Protein AF-A0A559ID67-F1 (afdb_monomer_lite)

Radius of gyration: 15.22 Å; chains: 1; bounding box: 51×30×38 Å

Organism: NCBI:txid3020863

Sequence (132 aa):
MNIFKRKVKMQSRKDILQQLVAADKHGNSISEREINDLLMYLLEALKIKVVENVELPSRSNFDAITQSQLHHALTCISYTRQNRVFQAFHELYDFIQDNQIRNDTPFSREEITIVEYLSYLILKNTRALSDC

Foldseek 3Di:
DDPPPPPVPQQFLLRLLVVLVVLPPDVPDDDLVSLLVNLVSSCVSNVHDDDLDQDDQDPVLLVPADPQLNVLLVVLVVCLVVLNLVSSSVSLNCSSPPPVDDRRDGDDPSSSSSSSVSSSSSNVSSVVVVVD

pLDDT: mean 80.88, std 17.07, range [30.06, 98.0]

Secondary structure (DSSP, 8-state):
--------PPPPHHHHHHHHHHH---TT---HHHHHHHHHHHHHHTT----S-PPPPPHHHHHTS-HHHHHHHHHHHHHHHTT-HHHHHHHHHHHHH-TTS-TTPPPPHHHHHHHHHHHHHHHHHHHHHHT-

Structure (mmCIF, N/CA/C/O backbone):
data_AF-A0A559ID67-F1
#
_entry.id   AF-A0A559ID67-F1
#
loop_
_atom_site.group_PDB
_atom_site.id
_atom_site.type_symbol
_atom_site.label_atom_id
_atom_site.label_alt_id
_atom_site.label_comp_id
_atom_site.label_asym_id
_atom_site.label_entity_id
_atom_site.label_seq_id
_atom_site.pdbx_PDB_ins_code
_atom_site.Cartn_x
_atom_site.Cartn_y
_atom_site.Cartn_z
_atom_site.occupancy
_atom_site.B_iso_or_equiv
_atom_site.auth_seq_id
_atom_site.auth_comp_id
_atom_site.auth_asym_id
_atom_site.auth_atom_id
_atom_site.pdbx_PDB_model_num
ATOM 1 N N . MET A 1 1 ? -39.361 -12.667 1.578 1.00 31.95 1 MET A N 1
ATOM 2 C CA . MET A 1 1 ? -37.996 -13.164 1.289 1.00 31.95 1 MET A CA 1
ATOM 3 C C . MET A 1 1 ? -37.006 -12.265 2.003 1.00 31.95 1 MET A C 1
ATOM 5 O O . MET A 1 1 ? -37.021 -11.065 1.769 1.00 31.95 1 MET A O 1
ATOM 9 N N . ASN A 1 2 ? -36.217 -12.823 2.923 1.00 30.06 2 ASN A N 1
A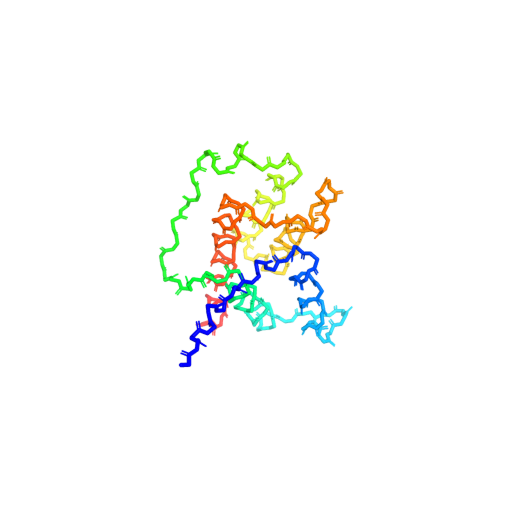TOM 10 C CA . ASN A 1 2 ? -35.181 -12.079 3.635 1.00 30.06 2 ASN A CA 1
ATOM 11 C C . ASN A 1 2 ? -34.066 -11.709 2.655 1.00 30.06 2 ASN A C 1
ATOM 13 O O . ASN A 1 2 ? -33.380 -12.579 2.122 1.00 30.06 2 ASN A O 1
ATOM 17 N N . ILE A 1 3 ? -33.904 -10.409 2.424 1.00 39.88 3 ILE A N 1
ATOM 18 C CA . ILE A 1 3 ? -32.765 -9.840 1.714 1.00 39.88 3 ILE A CA 1
ATOM 19 C C . ILE A 1 3 ? -31.567 -10.063 2.633 1.00 39.88 3 ILE A C 1
ATOM 21 O O . ILE A 1 3 ? -31.418 -9.390 3.656 1.00 39.88 3 ILE A O 1
ATOM 25 N N . PHE A 1 4 ? -30.751 -11.067 2.317 1.00 42.53 4 PHE A N 1
ATOM 26 C CA . PHE A 1 4 ? -29.483 -11.288 2.992 1.00 42.53 4 PHE A CA 1
ATOM 27 C C . PHE A 1 4 ? -28.661 -10.005 2.874 1.00 42.53 4 PHE A C 1
ATOM 29 O O . PHE A 1 4 ? -28.100 -9.699 1.822 1.00 42.53 4 PHE A O 1
ATOM 36 N N . LYS A 1 5 ? -28.578 -9.252 3.976 1.00 36.25 5 LYS A N 1
ATOM 37 C CA . LYS A 1 5 ? -27.490 -8.310 4.217 1.00 36.25 5 LYS A CA 1
ATOM 38 C C . LYS A 1 5 ? -26.207 -9.111 4.006 1.00 36.25 5 LYS A C 1
ATOM 40 O O . LYS A 1 5 ? -25.843 -9.905 4.873 1.00 36.25 5 LYS A O 1
ATOM 45 N N . ARG A 1 6 ? -25.551 -8.962 2.848 1.00 35.34 6 ARG A N 1
ATOM 46 C CA . ARG A 1 6 ? -24.179 -9.442 2.656 1.00 35.34 6 ARG A CA 1
ATOM 47 C C . ARG A 1 6 ? -23.360 -8.767 3.752 1.00 35.34 6 ARG A C 1
ATOM 49 O O . ARG A 1 6 ? -23.016 -7.595 3.637 1.00 35.34 6 ARG A O 1
ATOM 56 N N . LYS A 1 7 ? -23.097 -9.484 4.849 1.00 37.25 7 LYS A N 1
ATOM 57 C CA . LYS A 1 7 ? -22.026 -9.135 5.778 1.00 37.25 7 LYS A CA 1
ATOM 58 C C . LYS A 1 7 ? -20.763 -9.264 4.952 1.00 37.25 7 LYS A C 1
ATOM 60 O O . LYS A 1 7 ? -20.261 -10.368 4.766 1.00 37.25 7 LYS A O 1
ATOM 65 N N . VAL A 1 8 ? -20.313 -8.163 4.363 1.00 46.41 8 VAL A N 1
ATOM 66 C CA . VAL A 1 8 ? -19.041 -8.160 3.663 1.00 46.41 8 VAL A CA 1
ATOM 67 C C . VAL A 1 8 ? -17.983 -8.294 4.747 1.00 46.41 8 VAL A C 1
ATOM 69 O O . VAL A 1 8 ? -17.640 -7.307 5.393 1.00 46.41 8 VAL A O 1
ATOM 72 N N . LYS A 1 9 ? -17.562 -9.535 5.016 1.00 50.31 9 LYS A N 1
ATOM 73 C CA . LYS A 1 9 ? -16.496 -9.844 5.967 1.00 50.31 9 LYS A CA 1
ATOM 74 C C . LYS A 1 9 ? -15.299 -8.988 5.553 1.00 50.31 9 LYS A C 1
ATOM 76 O O . LYS A 1 9 ? -14.892 -9.054 4.395 1.00 50.31 9 LYS A O 1
ATOM 81 N N . MET A 1 10 ? -14.831 -8.103 6.435 1.00 57.19 10 MET A N 1
ATOM 82 C CA . MET A 1 10 ? -13.582 -7.386 6.177 1.00 57.19 10 MET A CA 1
ATOM 83 C C . MET A 1 10 ? -12.505 -8.458 6.025 1.00 57.19 10 MET A C 1
ATOM 85 O O . MET A 1 10 ? -12.398 -9.330 6.889 1.00 57.19 10 MET A O 1
ATOM 89 N N . GLN A 1 11 ? -11.821 -8.466 4.882 1.00 65.88 11 GLN A N 1
ATOM 90 C CA . GLN A 1 11 ? -10.757 -9.429 4.629 1.00 65.88 11 GLN A CA 1
ATOM 91 C C . GLN A 1 11 ? -9.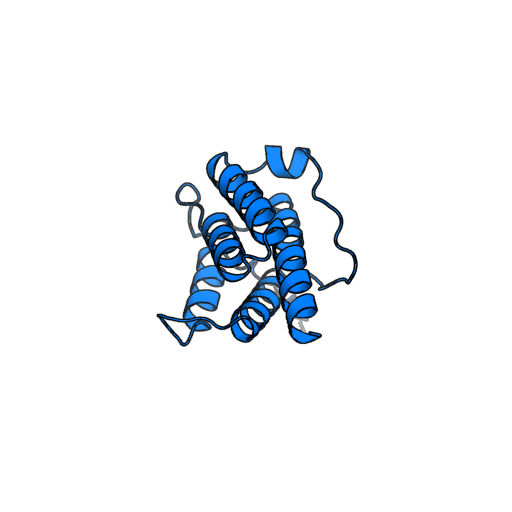633 -9.172 5.636 1.00 65.88 11 GLN A C 1
ATOM 93 O O . GLN A 1 11 ? -9.300 -8.019 5.922 1.00 65.88 11 GLN A O 1
ATOM 98 N N . SER A 1 12 ? -9.113 -10.242 6.235 1.00 78.50 12 SER A N 1
ATOM 99 C CA . SER A 1 12 ? -7.964 -10.132 7.134 1.00 78.50 12 SER A CA 1
ATOM 100 C C . SER A 1 12 ? -6.698 -9.830 6.327 1.00 78.50 12 SER A C 1
ATOM 102 O O . SER A 1 12 ? -6.654 -10.096 5.123 1.00 78.50 12 SER A O 1
ATOM 104 N N . ARG A 1 13 ? -5.646 -9.313 6.974 1.00 81.69 13 ARG A N 1
ATOM 105 C CA . ARG A 1 13 ? -4.335 -9.124 6.322 1.00 81.69 13 ARG A CA 1
ATOM 106 C C . ARG A 1 13 ? -3.849 -10.394 5.650 1.00 81.69 13 ARG A C 1
ATOM 108 O O . ARG A 1 13 ? -3.437 -10.354 4.498 1.00 81.69 13 ARG A O 1
ATOM 115 N N . LYS A 1 14 ? -3.971 -11.525 6.348 1.00 80.69 14 LYS A N 1
ATOM 116 C CA . LYS A 1 14 ? -3.631 -12.845 5.820 1.00 80.69 14 LYS A CA 1
ATOM 117 C C . LYS A 1 14 ? -4.352 -13.148 4.516 1.00 80.69 14 LYS A C 1
ATOM 119 O O . LYS A 1 14 ? -3.709 -13.594 3.576 1.00 80.69 14 LYS A O 1
ATOM 124 N N . ASP A 1 15 ? -5.662 -12.912 4.463 1.00 79.06 15 ASP A N 1
ATOM 125 C CA . ASP A 1 15 ? -6.463 -13.221 3.277 1.00 79.06 15 ASP A CA 1
ATOM 126 C C . ASP A 1 15 ? -6.008 -12.381 2.077 1.00 79.06 15 ASP A C 1
ATOM 128 O O . ASP A 1 15 ? -5.899 -12.910 0.974 1.00 79.06 15 ASP A O 1
ATOM 132 N N . ILE A 1 16 ? -5.717 -11.093 2.296 1.00 80.25 16 ILE A N 1
ATOM 133 C CA . ILE A 1 16 ? -5.246 -10.181 1.245 1.00 80.25 16 ILE A CA 1
ATOM 134 C C . ILE A 1 16 ? -3.836 -10.561 0.784 1.00 80.25 16 ILE A C 1
ATOM 136 O O . ILE A 1 16 ? -3.603 -10.684 -0.414 1.00 80.25 16 ILE A O 1
ATOM 140 N N . LEU A 1 17 ? -2.912 -10.823 1.712 1.00 81.25 17 LEU A N 1
ATOM 141 C CA . LEU A 1 17 ? -1.546 -11.248 1.386 1.00 81.25 17 LEU A CA 1
ATOM 142 C C . LEU A 1 17 ? -1.534 -12.587 0.642 1.00 81.25 17 LEU A C 1
ATOM 144 O O . LEU A 1 17 ? -0.849 -12.726 -0.363 1.00 81.25 17 LEU A O 1
ATOM 148 N N . GLN A 1 18 ? -2.337 -13.561 1.079 1.00 77.25 18 GLN A N 1
ATOM 149 C CA . GLN A 1 18 ? -2.476 -14.844 0.386 1.00 77.25 18 GLN A CA 1
ATOM 150 C C . GLN A 1 18 ? -3.030 -14.675 -1.028 1.00 77.25 18 GLN A C 1
ATOM 152 O O . GLN A 1 18 ? -2.581 -15.367 -1.937 1.00 77.25 18 GLN A O 1
ATOM 157 N N . GLN A 1 19 ? -3.987 -13.767 -1.223 1.00 72.00 19 G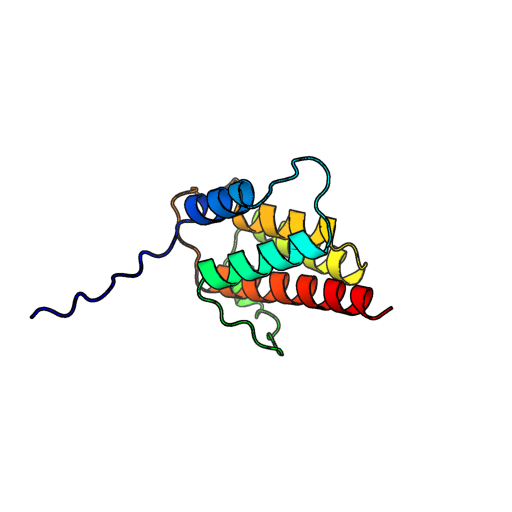LN A N 1
ATOM 158 C CA . GLN A 1 19 ? -4.527 -13.476 -2.547 1.00 72.00 19 GLN A CA 1
ATOM 159 C C . GLN A 1 19 ? -3.500 -12.773 -3.445 1.00 72.00 19 GLN A C 1
ATOM 161 O O . GLN A 1 19 ? -3.395 -13.134 -4.613 1.00 72.00 19 GLN A O 1
ATOM 166 N N . LEU A 1 20 ? -2.706 -11.841 -2.907 1.00 77.25 20 LEU A N 1
ATOM 167 C CA . LEU A 1 20 ? -1.615 -11.188 -3.639 1.00 77.25 20 LEU A CA 1
ATOM 168 C C . LEU A 1 20 ? -0.530 -12.185 -4.055 1.00 77.25 20 LEU A C 1
ATOM 170 O O . LEU A 1 20 ? -0.143 -12.212 -5.218 1.00 77.25 20 LEU A O 1
ATOM 174 N N . VAL A 1 21 ? -0.100 -13.057 -3.139 1.00 75.81 21 VAL A N 1
ATOM 175 C CA . VAL A 1 21 ? 0.876 -14.119 -3.434 1.00 75.81 21 VAL A CA 1
ATOM 176 C C . VAL A 1 21 ? 0.319 -15.126 -4.441 1.00 75.81 21 VAL A C 1
ATOM 178 O O . VAL A 1 21 ? 1.045 -15.583 -5.311 1.00 75.81 21 VAL A O 1
ATOM 181 N N . ALA A 1 22 ? -0.967 -15.478 -4.362 1.00 71.19 22 ALA A N 1
ATOM 182 C CA . ALA A 1 22 ? -1.593 -16.374 -5.337 1.00 71.19 22 ALA A CA 1
ATOM 183 C C . ALA A 1 22 ? -1.776 -15.724 -6.722 1.00 71.19 22 ALA A C 1
ATOM 185 O O . ALA A 1 22 ? -1.839 -16.430 -7.730 1.00 71.19 22 ALA A O 1
ATOM 186 N N . ALA A 1 23 ? -1.903 -14.396 -6.770 1.00 68.19 23 ALA A N 1
ATOM 187 C CA . ALA A 1 23 ? -1.971 -13.627 -8.005 1.00 68.19 23 ALA A CA 1
ATOM 188 C C . ALA A 1 23 ? -0.585 -13.428 -8.645 1.00 68.19 23 ALA A C 1
ATOM 190 O O . ALA A 1 23 ? -0.502 -13.311 -9.869 1.00 68.19 23 ALA A O 1
ATOM 191 N N . ASP A 1 24 ? 0.489 -13.467 -7.851 1.00 71.38 24 ASP A N 1
ATOM 192 C CA . ASP A 1 24 ? 1.867 -13.519 -8.335 1.00 71.38 24 ASP A CA 1
ATOM 193 C C . ASP A 1 24 ? 2.183 -14.896 -8.952 1.00 71.38 24 ASP A C 1
ATOM 195 O O . ASP A 1 24 ? 2.440 -15.894 -8.276 1.00 71.38 24 ASP A O 1
ATOM 199 N N . LYS A 1 25 ? 2.136 -14.962 -10.286 1.00 59.97 25 LYS A N 1
ATOM 200 C CA . LYS A 1 25 ? 2.419 -16.180 -11.061 1.00 59.97 25 LYS A CA 1
ATOM 201 C C . LYS A 1 25 ? 3.911 -16.380 -11.351 1.00 59.97 25 LYS A C 1
ATOM 203 O O . LYS A 1 25 ? 4.275 -17.434 -11.880 1.00 59.97 25 LYS A O 1
ATOM 208 N N . HIS A 1 26 ? 4.773 -15.410 -11.034 1.00 56.25 26 HIS A N 1
ATOM 209 C CA . HIS A 1 26 ? 6.156 -15.361 -11.505 1.00 56.25 26 HIS A CA 1
ATOM 210 C C . HIS A 1 26 ? 7.129 -15.101 -10.353 1.00 56.25 26 HIS A C 1
ATOM 212 O O . HIS A 1 26 ? 7.650 -14.005 -10.187 1.00 56.25 26 HIS A O 1
ATOM 218 N N . GLY A 1 27 ? 7.466 -16.162 -9.616 1.00 56.44 27 GLY A N 1
ATOM 219 C CA . GLY A 1 27 ? 8.271 -16.104 -8.389 1.00 56.44 27 GLY A CA 1
ATOM 220 C C . GLY A 1 27 ? 9.724 -15.610 -8.491 1.00 56.44 27 GLY A C 1
ATOM 221 O O . GLY A 1 27 ? 10.473 -15.880 -7.564 1.00 56.44 27 GLY A O 1
ATOM 222 N N . ASN A 1 28 ? 10.148 -14.934 -9.571 1.00 54.00 28 ASN A N 1
ATOM 223 C CA . ASN A 1 28 ? 11.485 -14.323 -9.674 1.00 54.00 28 ASN A CA 1
ATOM 224 C C . ASN A 1 28 ? 11.553 -12.990 -10.455 1.00 54.00 28 ASN A C 1
ATOM 226 O O . ASN A 1 28 ? 12.564 -12.298 -10.343 1.00 54.00 28 ASN A O 1
ATOM 230 N N . SER A 1 29 ? 10.538 -12.601 -11.242 1.00 65.62 29 SER A N 1
ATOM 231 C CA . SER A 1 29 ? 10.524 -11.279 -11.893 1.00 65.62 29 SER A CA 1
ATOM 232 C C . SER A 1 29 ? 9.101 -10.803 -12.173 1.00 65.62 29 SER A C 1
ATOM 234 O O . SER A 1 29 ? 8.491 -11.218 -13.158 1.00 65.62 29 SER A O 1
ATOM 236 N N . ILE A 1 30 ? 8.598 -9.910 -11.327 1.00 77.31 30 ILE A N 1
ATOM 237 C CA . ILE A 1 30 ? 7.343 -9.206 -11.583 1.00 77.31 30 ILE A CA 1
ATOM 238 C C . ILE A 1 30 ? 7.607 -7.995 -12.488 1.00 77.31 30 ILE A C 1
ATOM 240 O O . ILE A 1 30 ? 8.522 -7.201 -12.261 1.00 77.31 30 ILE A O 1
ATOM 244 N N . SER A 1 31 ? 6.818 -7.861 -13.544 1.00 81.75 31 SER A N 1
ATOM 245 C CA . SER A 1 31 ? 6.815 -6.708 -14.440 1.00 81.75 31 SER A CA 1
ATOM 246 C C . SER A 1 31 ? 6.006 -5.545 -13.856 1.00 81.75 31 SER A C 1
ATOM 248 O O . SER A 1 31 ? 5.131 -5.729 -13.012 1.00 81.75 31 SER A O 1
ATOM 250 N N . GLU A 1 32 ? 6.227 -4.323 -14.345 1.00 79.31 32 GLU A N 1
ATOM 251 C CA . GLU A 1 32 ? 5.439 -3.155 -13.910 1.00 79.31 32 GLU A CA 1
ATOM 252 C C . GLU A 1 32 ? 3.939 -3.291 -14.216 1.00 79.31 32 GLU A C 1
ATOM 254 O O . GLU A 1 32 ? 3.101 -2.796 -13.460 1.00 79.31 32 GLU A O 1
ATOM 259 N N . ARG A 1 33 ? 3.584 -4.002 -15.296 1.00 81.19 33 ARG A N 1
ATOM 260 C CA . ARG A 1 33 ? 2.185 -4.322 -15.614 1.00 81.19 33 ARG A CA 1
ATOM 261 C C . ARG A 1 33 ? 1.568 -5.209 -14.534 1.00 81.19 33 ARG A C 1
ATOM 263 O O . ARG A 1 33 ? 0.462 -4.933 -14.091 1.00 81.19 33 ARG A O 1
ATOM 270 N N . GLU A 1 34 ? 2.292 -6.226 -14.087 1.00 84.62 34 GLU A N 1
ATOM 271 C CA . GLU A 1 34 ? 1.821 -7.113 -13.021 1.00 84.62 34 GLU A CA 1
ATOM 272 C C . GLU A 1 34 ? 1.737 -6.383 -11.679 1.00 84.62 34 GLU A C 1
ATOM 274 O O . GLU A 1 34 ? 0.774 -6.584 -10.946 1.00 84.62 34 GLU A O 1
ATOM 279 N N . ILE A 1 35 ? 2.667 -5.465 -11.386 1.00 88.06 35 ILE A N 1
ATOM 280 C CA . ILE A 1 35 ? 2.557 -4.579 -10.216 1.00 88.06 35 ILE A CA 1
ATOM 281 C C . ILE A 1 35 ? 1.258 -3.765 -10.282 1.00 88.06 35 ILE A C 1
ATOM 283 O O . ILE A 1 35 ? 0.540 -3.688 -9.287 1.00 88.06 35 ILE A O 1
ATOM 287 N N . ASN A 1 36 ? 0.916 -3.191 -11.440 1.00 87.44 36 ASN A N 1
ATOM 288 C CA . ASN A 1 36 ? -0.343 -2.461 -11.602 1.00 87.44 36 ASN A CA 1
ATOM 289 C C . ASN A 1 36 ? -1.563 -3.350 -11.344 1.00 87.44 36 ASN A C 1
ATOM 291 O O . ASN A 1 36 ? -2.461 -2.938 -10.611 1.00 87.44 36 ASN A O 1
ATOM 295 N N . ASP A 1 37 ? -1.588 -4.561 -11.899 1.00 85.69 37 ASP A N 1
ATOM 296 C CA . ASP A 1 37 ? -2.698 -5.497 -11.708 1.00 85.69 37 ASP A CA 1
ATOM 297 C C . ASP A 1 37 ? -2.844 -5.907 -10.231 1.00 85.69 37 ASP A C 1
ATOM 299 O O . ASP A 1 37 ? -3.953 -5.893 -9.688 1.00 85.69 37 ASP A O 1
ATOM 303 N N . LEU A 1 38 ? -1.730 -6.188 -9.542 1.00 88.94 38 LEU A N 1
ATOM 304 C CA . LEU A 1 38 ? -1.722 -6.503 -8.109 1.00 88.94 38 LEU A CA 1
ATOM 305 C C . LEU A 1 38 ? -2.182 -5.321 -7.245 1.00 88.94 38 LEU A C 1
ATOM 307 O O . LEU A 1 38 ? -2.925 -5.517 -6.282 1.00 88.94 38 LEU A O 1
ATOM 311 N N . LEU A 1 39 ? -1.785 -4.092 -7.583 1.00 90.69 39 LEU A N 1
ATOM 312 C CA . LEU A 1 39 ? -2.234 -2.887 -6.880 1.00 90.69 39 LEU A CA 1
ATOM 313 C C . LEU A 1 39 ? -3.733 -2.647 -7.074 1.00 90.69 39 LEU A C 1
ATOM 315 O O . LEU A 1 39 ? -4.440 -2.370 -6.108 1.00 90.69 39 LEU A O 1
ATOM 319 N N . MET A 1 40 ? -4.240 -2.789 -8.300 1.00 87.75 40 MET A N 1
ATOM 320 C CA . MET A 1 40 ? -5.674 -2.669 -8.578 1.00 87.75 40 MET A CA 1
ATOM 321 C C . MET A 1 40 ? -6.480 -3.710 -7.795 1.00 87.75 40 MET A C 1
ATOM 323 O O . MET A 1 40 ? -7.502 -3.373 -7.194 1.00 87.75 40 MET A O 1
ATOM 327 N N . TYR A 1 41 ? -5.979 -4.946 -7.731 1.00 87.00 41 TYR A N 1
ATOM 328 C CA . TYR A 1 41 ? -6.575 -6.015 -6.938 1.00 87.00 41 TYR A CA 1
ATOM 329 C C . TYR A 1 41 ? -6.590 -5.700 -5.434 1.00 87.00 41 TYR A C 1
ATOM 331 O O . TYR A 1 41 ? -7.623 -5.844 -4.780 1.00 87.00 41 TYR A O 1
ATOM 339 N N . LEU A 1 42 ? -5.467 -5.230 -4.878 1.00 89.88 42 LEU A N 1
ATOM 340 C CA . LEU A 1 42 ? -5.361 -4.819 -3.475 1.00 89.88 42 LEU A CA 1
ATOM 341 C C . LEU A 1 42 ? -6.394 -3.741 -3.120 1.00 89.88 42 LEU A C 1
ATOM 343 O O . LEU A 1 42 ? -7.075 -3.840 -2.096 1.00 89.88 42 LEU A O 1
ATOM 347 N N . LEU A 1 43 ? -6.527 -2.716 -3.966 1.00 89.06 43 LEU A N 1
ATOM 348 C CA . LEU A 1 43 ? -7.478 -1.628 -3.745 1.00 89.06 43 LEU A CA 1
ATOM 349 C C . LEU A 1 43 ? -8.927 -2.134 -3.782 1.00 89.06 43 LEU A C 1
ATOM 351 O O . LEU A 1 43 ? -9.724 -1.763 -2.919 1.00 89.06 43 LEU A O 1
ATOM 355 N N . GLU A 1 44 ? -9.261 -3.038 -4.706 1.00 86.69 44 GLU A N 1
ATOM 356 C CA . GLU A 1 44 ? -10.583 -3.673 -4.761 1.00 86.69 44 GLU A CA 1
ATOM 357 C C . GLU A 1 44 ? -10.871 -4.522 -3.510 1.00 86.69 44 GLU A C 1
ATOM 359 O O . GLU A 1 44 ? -11.940 -4.389 -2.904 1.00 86.69 44 GLU A O 1
ATOM 364 N N . ALA A 1 45 ? -9.906 -5.335 -3.072 1.00 85.50 45 ALA A N 1
ATOM 365 C CA . ALA A 1 45 ? -9.982 -6.162 -1.865 1.00 85.50 45 ALA A CA 1
ATOM 366 C C . ALA A 1 45 ? -10.249 -5.321 -0.599 1.00 85.50 45 ALA A C 1
ATOM 368 O O . ALA A 1 45 ? -11.101 -5.652 0.236 1.00 85.50 45 ALA A O 1
ATOM 369 N N . LEU A 1 46 ? -9.591 -4.162 -0.499 1.00 87.62 46 LEU A N 1
ATOM 370 C CA . LEU A 1 46 ? -9.796 -3.176 0.565 1.00 87.62 46 LEU A CA 1
ATOM 371 C C . LEU A 1 46 ? -11.044 -2.300 0.367 1.00 87.62 46 LEU A C 1
ATOM 373 O O . LEU A 1 46 ? -11.382 -1.508 1.249 1.00 87.62 46 LEU A O 1
ATOM 377 N N . LYS A 1 47 ? -11.775 -2.471 -0.744 1.00 87.50 47 LYS A N 1
ATOM 378 C CA . LYS A 1 47 ? -12.950 -1.675 -1.147 1.00 87.50 47 LYS A CA 1
ATOM 379 C C . LYS A 1 47 ? -12.652 -0.184 -1.293 1.00 87.50 47 LYS A C 1
ATOM 381 O O . LYS A 1 47 ? -13.527 0.657 -1.063 1.00 87.50 47 LYS A O 1
ATOM 386 N N . ILE A 1 48 ? -11.424 0.136 -1.668 1.00 86.69 48 ILE A N 1
ATOM 387 C CA . ILE A 1 48 ? -10.986 1.484 -1.989 1.00 86.69 48 ILE A CA 1
ATOM 388 C C . ILE A 1 48 ? -11.416 1.781 -3.424 1.00 86.69 48 ILE A C 1
ATOM 390 O O . ILE A 1 48 ? -11.231 0.972 -4.334 1.00 86.69 48 ILE A O 1
ATOM 394 N N . LYS A 1 49 ? -12.014 2.953 -3.641 1.00 81.44 49 LYS A N 1
ATOM 395 C CA . LYS A 1 49 ? -12.303 3.422 -4.997 1.00 81.44 49 LYS A CA 1
ATOM 396 C C . LYS A 1 49 ? -11.052 4.089 -5.538 1.00 81.44 49 LYS A C 1
ATOM 398 O O . LYS A 1 49 ? -10.588 5.057 -4.953 1.00 81.44 49 LYS A O 1
ATOM 403 N N . VAL A 1 50 ? -10.547 3.611 -6.670 1.00 69.25 50 VAL A N 1
ATOM 404 C CA . VAL A 1 50 ? -9.434 4.275 -7.354 1.00 69.25 50 VAL A CA 1
ATOM 405 C C . VAL A 1 50 ? -9.908 5.651 -7.820 1.00 69.25 50 VAL A C 1
ATOM 407 O O . VAL A 1 50 ? -10.794 5.748 -8.669 1.00 69.25 50 VAL A O 1
ATOM 410 N N . VAL A 1 51 ? -9.349 6.707 -7.235 1.00 71.69 51 VAL A N 1
ATOM 411 C CA . VAL A 1 51 ? -9.626 8.102 -7.592 1.00 71.69 51 VAL A CA 1
ATOM 412 C C . VAL A 1 51 ? -8.357 8.763 -8.115 1.00 71.69 51 VAL A C 1
ATOM 414 O O . VAL A 1 51 ? -7.253 8.446 -7.683 1.00 71.69 51 VAL A O 1
ATOM 417 N N . GLU A 1 52 ? -8.507 9.692 -9.057 1.00 68.75 52 GLU A N 1
ATOM 418 C CA . GLU A 1 52 ? -7.370 10.353 -9.716 1.00 68.75 52 GLU A CA 1
ATOM 419 C C . GLU A 1 52 ? -6.615 11.330 -8.800 1.00 68.75 52 GLU A C 1
ATOM 421 O O . GLU A 1 52 ? -5.509 11.741 -9.132 1.00 68.75 52 GLU A O 1
ATOM 426 N N . ASN A 1 53 ? -7.175 11.673 -7.635 1.00 75.62 53 ASN A N 1
ATOM 427 C CA . ASN A 1 53 ? -6.599 12.632 -6.696 1.00 75.62 53 ASN A CA 1
ATOM 428 C C . ASN A 1 53 ? -6.688 12.107 -5.260 1.00 75.62 53 ASN A C 1
ATOM 430 O O . ASN A 1 53 ? -7.612 12.449 -4.523 1.00 75.62 53 ASN A O 1
ATOM 434 N N . VAL A 1 54 ? -5.731 11.264 -4.874 1.00 85.56 54 VAL A N 1
ATOM 435 C CA . VAL A 1 54 ? -5.585 10.813 -3.484 1.00 85.56 54 VAL A CA 1
ATOM 436 C C . VAL A 1 54 ? -4.827 11.872 -2.683 1.00 85.56 54 VAL A C 1
ATOM 438 O O . VAL A 1 54 ? -3.736 12.297 -3.069 1.00 85.56 54 VAL A O 1
ATOM 441 N N . GLU A 1 55 ? -5.410 12.307 -1.567 1.00 86.44 55 GLU A N 1
ATOM 442 C CA . GLU A 1 55 ? -4.782 13.261 -0.652 1.00 86.44 55 GLU A CA 1
ATOM 443 C C . GLU A 1 55 ? -3.637 12.612 0.141 1.00 86.44 55 GLU A C 1
ATOM 445 O O . GLU A 1 55 ? -3.654 11.419 0.446 1.00 86.44 55 GLU A O 1
ATOM 450 N N . LEU A 1 56 ? -2.631 13.414 0.505 1.00 88.44 56 LEU A N 1
ATOM 451 C CA . LEU A 1 56 ? -1.561 12.974 1.401 1.00 88.44 56 LEU A CA 1
ATOM 452 C C . LEU A 1 56 ? -2.158 12.613 2.778 1.00 88.44 56 LEU A C 1
ATOM 454 O O . LEU A 1 56 ? -2.876 13.444 3.343 1.00 88.44 56 LEU A O 1
ATOM 458 N N . PRO A 1 57 ? -1.821 11.448 3.370 1.00 93.44 57 PRO A N 1
ATOM 459 C CA . PRO A 1 57 ? -2.259 11.104 4.712 1.00 93.44 57 PRO A CA 1
ATOM 460 C C . PRO A 1 57 ? -1.829 12.167 5.721 1.00 93.44 57 PRO A C 1
ATOM 462 O O . PRO A 1 57 ? -0.704 12.675 5.699 1.00 93.44 57 PRO A O 1
ATOM 465 N N . SER A 1 58 ? -2.736 12.493 6.636 1.00 94.94 58 SER A N 1
ATOM 466 C CA . SER A 1 58 ? -2.447 13.412 7.730 1.00 94.94 58 SER A CA 1
ATOM 467 C C . SER A 1 58 ? -1.402 12.815 8.678 1.00 94.94 58 SER A C 1
ATOM 469 O O . SER A 1 58 ? -1.253 11.597 8.781 1.00 94.94 58 SER A O 1
ATOM 471 N N . ARG A 1 59 ? -0.715 13.667 9.447 1.00 92.88 59 ARG A N 1
ATOM 472 C CA . ARG A 1 59 ? 0.259 13.214 10.455 1.00 92.88 59 ARG A CA 1
ATOM 473 C C . ARG A 1 59 ? -0.327 12.176 11.422 1.00 92.88 59 ARG A C 1
ATOM 475 O O . ARG A 1 59 ? 0.332 11.186 11.711 1.00 92.88 59 ARG A O 1
ATOM 482 N N . SER A 1 60 ? -1.576 12.352 11.850 1.00 93.94 60 SER A N 1
ATOM 483 C CA . SER A 1 60 ? -2.245 11.415 12.758 1.00 93.94 60 SER A CA 1
ATOM 484 C C . SER A 1 60 ? -2.453 10.021 12.166 1.00 93.94 60 SER A C 1
ATOM 486 O O . SER A 1 60 ? -2.583 9.071 12.927 1.00 93.94 60 SER A O 1
ATOM 488 N N . ASN A 1 61 ? -2.459 9.868 10.834 1.00 95.81 61 ASN A N 1
ATOM 489 C CA . ASN A 1 61 ? -2.470 8.538 10.220 1.00 95.81 61 ASN A CA 1
ATOM 490 C C . ASN A 1 61 ? -1.147 7.804 10.488 1.00 95.81 61 ASN A C 1
ATOM 492 O O . ASN A 1 61 ? -1.160 6.621 10.807 1.00 95.81 61 ASN A O 1
ATOM 496 N N . PHE A 1 62 ? -0.018 8.513 10.399 1.00 92.25 62 PHE A N 1
ATOM 497 C CA . PHE A 1 62 ? 1.313 7.952 10.650 1.00 92.25 62 PHE A CA 1
ATOM 498 C C . PHE A 1 62 ? 1.590 7.705 12.136 1.00 92.25 62 PHE A C 1
ATOM 500 O O . PHE A 1 62 ? 2.289 6.755 12.469 1.00 92.25 62 PHE A O 1
ATOM 507 N N . ASP A 1 63 ? 1.017 8.512 13.030 1.00 93.06 63 ASP A N 1
ATOM 508 C CA . ASP A 1 63 ? 1.132 8.296 14.479 1.00 93.06 63 ASP A CA 1
ATOM 509 C C . ASP A 1 63 ? 0.323 7.064 14.958 1.00 93.06 63 ASP A C 1
ATOM 511 O O . ASP A 1 63 ? 0.539 6.575 16.066 1.00 93.06 63 ASP A O 1
ATOM 515 N N . ALA A 1 64 ? -0.617 6.564 14.143 1.00 91.62 64 ALA A N 1
ATOM 516 C CA . ALA A 1 64 ? -1.527 5.464 14.487 1.00 91.62 64 ALA A CA 1
ATOM 517 C C . ALA A 1 64 ? -1.028 4.063 14.084 1.00 91.62 64 ALA A C 1
ATOM 519 O O . ALA A 1 64 ? -1.661 3.066 14.435 1.00 91.62 64 ALA A O 1
ATOM 520 N N . ILE A 1 65 ? 0.074 3.979 13.338 1.00 93.31 65 ILE A N 1
ATOM 521 C CA . ILE A 1 65 ? 0.676 2.724 12.867 1.00 93.31 65 ILE A CA 1
ATOM 522 C C . ILE A 1 65 ? 1.924 2.376 13.685 1.00 93.31 65 ILE A C 1
ATOM 524 O O . ILE A 1 65 ? 2.448 3.202 14.435 1.00 93.31 65 ILE A O 1
ATOM 528 N N . THR A 1 66 ? 2.421 1.145 13.565 1.00 93.69 66 THR A N 1
ATOM 529 C CA . THR A 1 66 ? 3.652 0.747 14.265 1.00 93.69 66 THR A CA 1
ATOM 530 C C . THR A 1 66 ? 4.869 1.496 13.709 1.00 93.69 66 THR A C 1
ATOM 532 O O . THR A 1 66 ? 4.881 1.953 12.566 1.00 93.69 66 THR A O 1
ATOM 535 N N . GLN A 1 67 ? 5.949 1.583 14.491 1.00 93.75 67 GLN A N 1
ATOM 536 C CA . GLN A 1 67 ? 7.207 2.183 14.023 1.00 93.75 67 GLN A CA 1
ATOM 537 C C . GLN A 1 67 ? 7.791 1.442 12.804 1.00 93.75 67 GLN A C 1
ATOM 539 O O . GLN A 1 67 ? 8.430 2.056 11.950 1.00 93.75 67 GLN A O 1
ATOM 544 N N . SER A 1 68 ? 7.566 0.127 12.730 1.00 94.81 68 SER A N 1
ATOM 545 C CA . SER A 1 68 ? 7.950 -0.726 11.601 1.00 94.81 68 SER A CA 1
ATOM 546 C C . SER A 1 68 ? 7.164 -0.344 10.342 1.00 94.81 68 SER A C 1
ATOM 548 O O . SER A 1 68 ? 7.755 0.002 9.320 1.00 94.81 68 SER A O 1
ATOM 550 N N . GLN A 1 69 ? 5.835 -0.250 10.441 1.00 95.00 69 GLN A N 1
ATOM 551 C CA . GLN A 1 69 ? 4.992 0.241 9.349 1.00 95.00 69 GLN A CA 1
ATOM 552 C C . GLN A 1 69 ? 5.358 1.665 8.926 1.00 95.00 69 GLN A C 1
ATOM 554 O O . GLN A 1 69 ? 5.409 1.965 7.735 1.00 95.00 69 GLN A O 1
ATOM 559 N N . LEU A 1 70 ? 5.655 2.548 9.882 1.00 96.44 70 LEU A N 1
ATOM 560 C CA . LEU A 1 70 ? 6.090 3.908 9.578 1.00 96.44 70 LEU A CA 1
ATOM 561 C C . LEU A 1 70 ? 7.369 3.898 8.735 1.00 96.44 70 LEU A C 1
ATOM 563 O O . 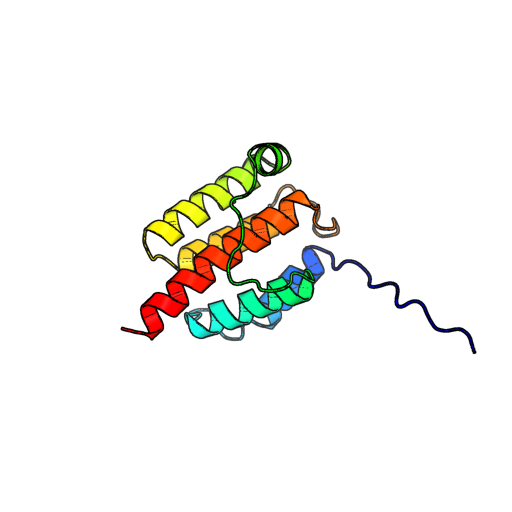LEU A 1 70 ? 7.458 4.632 7.752 1.00 96.44 70 LEU A O 1
ATOM 567 N N . HIS A 1 71 ? 8.338 3.054 9.092 1.00 96.50 71 HIS A N 1
ATOM 568 C CA . HIS A 1 71 ? 9.562 2.894 8.317 1.00 96.50 71 HIS A CA 1
ATOM 569 C C . HIS A 1 71 ? 9.262 2.467 6.874 1.00 96.50 71 HIS A C 1
ATOM 571 O O . HIS A 1 71 ? 9.666 3.169 5.948 1.00 96.50 71 HIS A O 1
ATOM 577 N N . HIS A 1 72 ? 8.493 1.393 6.684 1.00 97.38 72 HIS A N 1
ATOM 578 C CA . HIS A 1 72 ? 8.134 0.888 5.355 1.00 97.38 72 HIS A CA 1
ATOM 579 C C . HIS A 1 72 ? 7.375 1.924 4.514 1.00 97.38 72 HIS A C 1
ATOM 581 O O . HIS A 1 72 ? 7.696 2.146 3.345 1.00 97.38 72 HIS A O 1
ATOM 587 N N . ALA A 1 73 ? 6.431 2.656 5.113 1.00 97.12 73 ALA A N 1
ATOM 588 C CA . ALA A 1 73 ? 5.700 3.711 4.414 1.00 97.12 73 ALA A CA 1
ATOM 589 C C . ALA A 1 73 ? 6.631 4.834 3.920 1.00 97.12 73 ALA A C 1
ATOM 591 O O . ALA A 1 73 ? 6.534 5.274 2.771 1.00 97.12 73 ALA A O 1
ATOM 592 N N . LEU A 1 74 ? 7.565 5.289 4.761 1.00 97.44 74 LEU A N 1
ATOM 593 C CA . LEU A 1 74 ? 8.523 6.333 4.389 1.00 97.44 74 LEU A CA 1
ATOM 594 C C . LEU A 1 74 ? 9.528 5.847 3.335 1.00 97.44 74 LEU A C 1
ATOM 596 O O . LEU A 1 74 ? 9.843 6.595 2.403 1.00 97.44 74 LEU A O 1
ATOM 600 N N . THR A 1 75 ? 9.995 4.601 3.436 1.00 98.00 75 THR A N 1
ATOM 601 C CA . THR A 1 75 ? 10.896 3.992 2.447 1.00 98.00 75 THR A CA 1
ATOM 602 C C . THR A 1 75 ? 10.195 3.819 1.097 1.00 98.00 75 THR A C 1
ATOM 604 O O . THR A 1 75 ? 10.753 4.216 0.071 1.00 98.00 75 THR A O 1
ATOM 607 N N . CYS A 1 76 ? 8.932 3.381 1.084 1.00 97.56 76 CYS A N 1
ATOM 608 C CA . CYS A 1 76 ? 8.093 3.329 -0.117 1.00 97.56 76 CYS A CA 1
ATOM 609 C C . CYS A 1 76 ? 7.985 4.705 -0.802 1.00 97.56 76 CYS A C 1
ATOM 611 O O . CYS A 1 76 ? 8.204 4.836 -2.010 1.00 97.56 76 CYS A O 1
ATOM 613 N N . ILE A 1 77 ? 7.707 5.770 -0.040 1.00 96.25 77 ILE A N 1
ATOM 614 C CA . ILE A 1 77 ? 7.653 7.146 -0.570 1.00 96.25 77 ILE A CA 1
ATOM 615 C C . ILE A 1 77 ? 9.014 7.571 -1.145 1.00 96.25 77 ILE A C 1
ATOM 617 O O . ILE A 1 77 ? 9.083 8.225 -2.186 1.00 96.25 77 ILE A O 1
ATOM 621 N N . SER A 1 78 ? 10.113 7.201 -0.491 1.00 97.56 78 SER A N 1
ATOM 622 C CA . SER A 1 78 ? 11.457 7.492 -0.993 1.00 97.56 78 SER A CA 1
ATOM 623 C C . SER A 1 78 ? 11.737 6.788 -2.325 1.00 97.56 78 SER A C 1
ATOM 625 O O . SER A 1 78 ? 12.231 7.420 -3.260 1.00 97.56 78 SER A O 1
ATOM 627 N N . TYR A 1 79 ? 11.376 5.507 -2.451 1.00 96.38 79 TYR A N 1
ATOM 628 C CA . TYR A 1 79 ? 11.567 4.743 -3.684 1.00 96.38 79 TYR A CA 1
ATOM 629 C C . TYR A 1 79 ? 10.676 5.213 -4.833 1.00 96.38 79 TYR A C 1
ATOM 631 O O . TYR A 1 79 ? 11.168 5.335 -5.956 1.00 96.38 79 TYR A O 1
ATOM 639 N N . THR A 1 80 ? 9.419 5.579 -4.571 1.00 93.69 80 THR A N 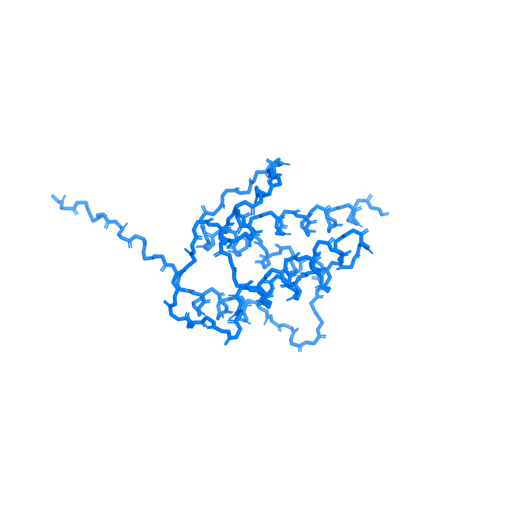1
ATOM 640 C CA . THR A 1 80 ? 8.560 6.184 -5.606 1.00 93.69 80 THR A CA 1
ATOM 641 C C . THR A 1 80 ? 9.161 7.485 -6.144 1.00 93.69 80 THR A C 1
ATOM 643 O O . THR A 1 80 ? 9.242 7.661 -7.354 1.00 93.69 80 THR A O 1
ATOM 646 N N . ARG A 1 81 ? 9.703 8.366 -5.294 1.00 92.69 81 ARG A N 1
ATOM 647 C CA . ARG A 1 81 ? 10.390 9.597 -5.750 1.00 92.69 81 ARG A CA 1
ATOM 648 C C . ARG A 1 81 ? 11.624 9.340 -6.619 1.00 92.69 81 ARG A C 1
ATOM 650 O O . ARG A 1 81 ? 12.032 10.221 -7.366 1.00 92.69 81 ARG A O 1
ATOM 657 N N . GLN A 1 82 ? 12.221 8.157 -6.510 1.00 93.56 82 GLN A N 1
ATOM 658 C CA . GLN A 1 82 ? 13.381 7.729 -7.293 1.00 93.56 82 GLN A CA 1
ATOM 659 C C . GLN A 1 82 ? 12.992 6.898 -8.528 1.00 93.56 82 GLN A C 1
ATOM 661 O O . GLN A 1 82 ? 13.876 6.315 -9.152 1.00 93.56 82 GLN A O 1
ATOM 666 N N . ASN A 1 83 ? 11.697 6.797 -8.862 1.00 90.62 83 ASN A N 1
ATOM 667 C CA . ASN A 1 83 ? 11.161 5.926 -9.918 1.00 90.62 83 ASN A CA 1
ATOM 668 C C . ASN A 1 83 ? 11.551 4.443 -9.756 1.00 90.62 83 ASN A C 1
ATOM 670 O O . ASN A 1 83 ? 11.668 3.701 -10.725 1.00 90.62 83 ASN A O 1
ATOM 674 N N . ARG A 1 84 ? 11.742 3.991 -8.513 1.00 90.94 84 ARG A N 1
ATOM 675 C CA . ARG A 1 84 ? 12.037 2.595 -8.164 1.00 90.94 84 ARG A CA 1
ATOM 676 C C . ARG A 1 84 ? 10.741 1.857 -7.828 1.00 90.94 84 ARG A C 1
ATOM 678 O O . ARG A 1 84 ? 10.458 1.587 -6.663 1.00 90.94 84 ARG A O 1
ATOM 685 N N . VAL A 1 85 ? 9.924 1.601 -8.852 1.00 90.31 85 VAL A N 1
ATOM 686 C CA . VAL A 1 85 ? 8.562 1.042 -8.724 1.00 90.31 85 VAL A CA 1
ATOM 687 C C . VAL A 1 85 ? 8.561 -0.300 -7.993 1.00 90.31 85 VAL A C 1
ATOM 689 O O . VAL A 1 85 ? 7.816 -0.469 -7.031 1.00 90.31 85 VAL A O 1
ATOM 692 N N . PHE A 1 86 ? 9.407 -1.240 -8.417 1.00 90.00 86 PHE A N 1
ATOM 693 C CA . PHE A 1 86 ? 9.455 -2.584 -7.838 1.00 90.00 86 PHE A CA 1
ATOM 694 C C . PHE A 1 86 ? 9.822 -2.564 -6.350 1.00 90.00 86 PHE A C 1
ATOM 696 O O . PHE A 1 86 ? 9.152 -3.186 -5.530 1.00 90.00 86 PHE A O 1
ATOM 703 N N . GLN A 1 87 ? 10.843 -1.790 -5.975 1.00 92.62 87 GLN A N 1
ATOM 704 C CA . GLN A 1 87 ? 11.238 -1.647 -4.575 1.00 92.62 87 GLN A CA 1
ATOM 705 C C . GLN A 1 87 ? 10.150 -0.954 -3.746 1.00 92.62 87 GLN A C 1
ATOM 707 O O . GLN A 1 87 ? 9.890 -1.363 -2.621 1.00 92.62 87 GLN A O 1
ATOM 712 N N . ALA A 1 88 ? 9.476 0.062 -4.296 1.00 95.25 88 ALA A N 1
ATOM 713 C CA . ALA A 1 88 ? 8.347 0.697 -3.619 1.00 95.25 88 ALA A CA 1
ATOM 714 C C . ALA A 1 88 ? 7.185 -0.283 -3.382 1.00 95.25 88 ALA A C 1
ATOM 716 O O . ALA A 1 88 ? 6.594 -0.288 -2.306 1.00 95.25 88 ALA A O 1
ATOM 717 N N . PHE A 1 89 ? 6.886 -1.141 -4.359 1.00 93.31 89 PHE A N 1
ATOM 718 C CA . PHE A 1 89 ? 5.871 -2.182 -4.213 1.00 93.31 89 PHE A CA 1
ATOM 719 C C . PHE A 1 89 ? 6.224 -3.190 -3.108 1.00 93.31 89 PHE A C 1
ATOM 721 O O . PHE A 1 89 ? 5.360 -3.541 -2.307 1.00 93.31 89 PHE A O 1
ATOM 728 N N . HIS A 1 90 ? 7.493 -3.592 -3.004 1.00 91.62 90 HIS A N 1
ATOM 729 C CA . HIS A 1 90 ? 7.956 -4.444 -1.906 1.00 91.62 90 HIS A CA 1
ATOM 730 C C . HIS A 1 90 ? 7.769 -3.796 -0.530 1.00 91.62 90 HIS A C 1
ATOM 732 O O . HIS A 1 90 ? 7.243 -4.435 0.374 1.00 91.62 90 HIS A O 1
ATOM 738 N N . GLU A 1 91 ? 8.106 -2.515 -0.381 1.00 95.56 91 GLU A N 1
ATOM 739 C CA . GLU A 1 91 ? 7.885 -1.796 0.881 1.00 95.56 91 GLU A CA 1
ATOM 740 C C . GLU A 1 91 ? 6.393 -1.678 1.239 1.00 95.56 91 GLU A C 1
ATOM 742 O O . GLU A 1 91 ? 6.027 -1.745 2.410 1.00 95.56 91 GLU A O 1
ATOM 747 N N . LEU A 1 92 ? 5.500 -1.545 0.249 1.00 95.06 92 LEU A N 1
ATOM 748 C CA . LEU A 1 92 ? 4.053 -1.609 0.486 1.00 95.06 92 LEU A CA 1
ATOM 749 C C . LEU A 1 92 ? 3.618 -2.998 0.979 1.00 95.06 92 LEU A C 1
ATOM 751 O O . LEU A 1 92 ? 2.768 -3.104 1.864 1.00 95.06 92 LEU A O 1
ATOM 755 N N . TYR A 1 93 ? 4.192 -4.064 0.426 1.00 91.44 93 TYR A N 1
ATOM 756 C CA . TYR A 1 93 ? 3.909 -5.424 0.873 1.00 91.44 93 TYR A CA 1
ATOM 757 C C . TYR A 1 93 ? 4.367 -5.643 2.323 1.00 91.44 93 TYR A C 1
ATOM 759 O O . TYR A 1 93 ? 3.587 -6.120 3.151 1.00 91.44 93 TYR A O 1
ATOM 767 N N . ASP A 1 94 ? 5.580 -5.203 2.660 1.00 91.81 94 ASP A N 1
ATOM 768 C CA . ASP A 1 94 ? 6.118 -5.288 4.020 1.00 91.81 94 ASP A CA 1
ATOM 769 C C . ASP A 1 94 ? 5.322 -4.422 5.012 1.00 91.81 94 ASP A C 1
ATOM 771 O O . ASP A 1 94 ? 5.060 -4.852 6.137 1.00 91.81 94 ASP A O 1
ATOM 775 N N . PHE A 1 95 ? 4.827 -3.254 4.584 1.00 94.56 95 PHE A N 1
ATOM 776 C CA . PHE A 1 95 ? 3.891 -2.439 5.366 1.00 94.56 95 PHE A CA 1
ATOM 777 C C . PHE A 1 95 ? 2.604 -3.200 5.727 1.00 94.56 95 PHE A C 1
ATOM 779 O O . PHE A 1 95 ? 2.112 -3.109 6.857 1.00 94.56 95 PHE A O 1
ATOM 786 N N . ILE A 1 96 ? 2.030 -3.929 4.763 1.00 90.88 96 ILE A N 1
ATOM 787 C CA . ILE A 1 96 ? 0.800 -4.705 4.967 1.00 90.88 96 ILE A CA 1
ATOM 788 C C . ILE A 1 96 ? 1.065 -5.887 5.904 1.00 90.88 96 ILE A C 1
ATOM 790 O O . ILE A 1 96 ? 0.259 -6.156 6.807 1.00 90.88 96 ILE A O 1
ATOM 794 N N . GLN A 1 97 ? 2.179 -6.585 5.669 1.00 87.06 97 GLN A N 1
ATOM 795 C CA . GLN A 1 97 ? 2.561 -7.778 6.409 1.00 87.06 97 GLN A CA 1
ATOM 796 C C . GLN A 1 97 ? 2.940 -7.478 7.857 1.00 87.06 97 GLN A C 1
ATOM 798 O O . GLN A 1 97 ? 2.600 -8.300 8.698 1.00 87.06 97 GLN A O 1
ATOM 803 N N . ASP A 1 98 ? 3.624 -6.355 8.113 1.00 83.12 98 ASP A N 1
ATOM 804 C CA . ASP A 1 98 ? 4.270 -5.951 9.371 1.00 83.12 98 ASP A CA 1
ATOM 805 C C . ASP A 1 98 ? 4.397 -7.064 10.420 1.00 83.12 98 ASP A C 1
ATOM 807 O O . ASP A 1 98 ? 3.444 -7.405 11.120 1.00 83.12 98 ASP A O 1
ATOM 811 N N . ASN A 1 99 ? 5.613 -7.583 10.600 1.00 68.75 99 ASN A N 1
ATOM 812 C CA . ASN A 1 99 ? 5.892 -8.770 11.417 1.00 68.75 99 ASN A CA 1
ATOM 813 C C . ASN A 1 99 ? 5.460 -8.665 12.899 1.00 68.75 99 ASN A C 1
ATOM 815 O O . ASN A 1 99 ? 5.489 -9.667 13.616 1.00 68.75 99 ASN A O 1
ATOM 819 N N . GLN A 1 100 ? 5.079 -7.478 13.380 1.00 69.94 100 GLN A N 1
ATOM 820 C CA . GLN A 1 100 ? 4.559 -7.261 14.733 1.00 69.94 100 GLN A CA 1
ATOM 821 C C . GLN A 1 100 ? 3.031 -7.398 14.844 1.00 69.94 100 GLN A C 1
ATOM 823 O O . GLN A 1 100 ? 2.507 -7.509 15.956 1.00 69.94 100 GLN A O 1
ATOM 828 N N . ILE A 1 101 ? 2.300 -7.422 13.727 1.00 68.25 101 ILE A N 1
ATOM 829 C CA . ILE A 1 101 ? 0.838 -7.454 13.710 1.00 68.25 101 ILE A CA 1
ATOM 830 C C . ILE A 1 101 ? 0.348 -8.878 13.452 1.00 68.25 101 ILE A C 1
ATOM 832 O O . ILE A 1 101 ? 0.852 -9.611 12.606 1.00 68.25 101 ILE A O 1
ATOM 836 N N . ARG A 1 102 ? -0.671 -9.313 14.204 1.00 70.69 102 ARG A N 1
ATOM 837 C CA . ARG A 1 102 ? -1.263 -10.639 13.992 1.00 70.69 102 ARG A CA 1
ATOM 838 C C . ARG A 1 102 ? -1.932 -10.677 12.619 1.00 70.69 102 ARG A C 1
ATOM 840 O O . ARG A 1 102 ? -2.796 -9.850 12.344 1.00 70.69 102 ARG A O 1
ATOM 847 N N . ASN A 1 103 ? -1.611 -11.694 11.827 1.00 69.38 103 ASN A N 1
ATOM 848 C CA . ASN A 1 103 ? -2.132 -11.917 10.472 1.00 69.38 103 ASN A CA 1
ATOM 849 C C . ASN A 1 103 ? -3.674 -11.917 10.361 1.00 69.38 103 ASN A C 1
ATOM 851 O O . ASN A 1 103 ? -4.218 -11.578 9.311 1.00 69.38 103 ASN A O 1
ATOM 855 N N . ASP A 1 104 ? -4.386 -12.238 11.444 1.00 75.12 104 ASP A N 1
ATOM 856 C CA . ASP A 1 104 ? -5.856 -12.238 11.481 1.00 75.12 104 ASP A CA 1
ATOM 857 C C . ASP A 1 104 ? -6.469 -10.857 11.812 1.00 75.12 104 ASP A C 1
ATOM 859 O O . ASP A 1 104 ? -7.692 -10.707 11.848 1.00 75.12 104 ASP A O 1
ATOM 863 N N . THR A 1 105 ? -5.643 -9.835 12.066 1.00 81.06 105 THR A N 1
ATOM 864 C CA . THR A 1 105 ? -6.101 -8.478 12.407 1.00 81.06 105 THR A CA 1
ATOM 865 C C . THR A 1 105 ? -6.633 -7.774 11.154 1.00 81.06 105 THR A C 1
ATOM 867 O O . THR A 1 105 ? -5.951 -7.781 10.125 1.00 81.06 105 THR A O 1
ATOM 870 N N . PRO A 1 106 ? -7.829 -7.157 11.196 1.00 84.31 106 PRO A N 1
ATOM 871 C CA . PRO A 1 106 ? -8.313 -6.337 10.090 1.00 84.31 106 PRO A CA 1
ATOM 872 C C . PRO A 1 106 ? -7.479 -5.056 9.949 1.00 84.31 106 PRO A C 1
ATOM 874 O O . PRO A 1 106 ? -6.853 -4.610 10.909 1.00 84.31 106 PRO A O 1
ATOM 877 N N . PHE A 1 107 ? -7.505 -4.441 8.767 1.00 88.56 107 PHE A N 1
ATOM 878 C CA . PHE A 1 107 ? -6.903 -3.121 8.568 1.00 88.56 107 PHE A CA 1
ATOM 879 C C . PHE A 1 107 ? -7.681 -2.052 9.335 1.00 88.56 107 PHE A C 1
ATOM 881 O O . PHE A 1 107 ? -8.918 -2.015 9.281 1.00 88.56 107 PHE A O 1
ATOM 888 N N . SER A 1 108 ? -6.960 -1.165 10.017 1.00 90.38 108 SER A N 1
ATOM 889 C CA . SER A 1 108 ? -7.542 0.066 10.542 1.00 90.38 108 SER A CA 1
ATOM 890 C C . SER A 1 108 ? -7.881 1.032 9.403 1.00 90.38 108 SER A C 1
ATOM 892 O O . SER A 1 108 ? -7.473 0.856 8.251 1.00 90.38 108 SER A O 1
ATOM 894 N N . ARG A 1 109 ? -8.637 2.086 9.716 1.00 91.31 109 ARG A N 1
ATOM 895 C CA . ARG A 1 109 ? -8.951 3.124 8.729 1.00 91.31 109 ARG A CA 1
ATOM 896 C C . ARG A 1 109 ? -7.686 3.858 8.288 1.00 91.31 109 ARG A C 1
ATOM 898 O O . ARG A 1 109 ? -7.542 4.166 7.112 1.00 91.31 109 ARG A O 1
ATOM 905 N N . GLU A 1 110 ? -6.782 4.119 9.222 1.00 94.12 110 GLU A N 1
ATOM 906 C CA . GLU A 1 110 ? -5.529 4.828 8.993 1.00 94.12 110 GLU A CA 1
ATOM 907 C C . GLU A 1 110 ? -4.608 4.023 8.076 1.00 94.12 110 GLU A C 1
ATOM 909 O O . GLU A 1 110 ? -4.016 4.582 7.156 1.00 94.12 110 GLU A O 1
ATOM 914 N N . GLU A 1 111 ? -4.561 2.706 8.260 1.00 93.25 111 GLU A N 1
ATOM 915 C CA . GLU A 1 111 ? -3.811 1.810 7.383 1.00 93.25 111 GLU A CA 1
ATOM 916 C C . GLU A 1 111 ? -4.391 1.772 5.979 1.00 93.25 111 GLU A C 1
ATOM 918 O O . GLU A 1 111 ? -3.635 1.847 5.018 1.00 93.25 111 GLU A O 1
ATOM 923 N N . ILE A 1 112 ? -5.720 1.718 5.847 1.00 92.62 112 ILE A N 1
ATOM 924 C CA . ILE A 1 112 ? -6.393 1.795 4.543 1.00 92.62 112 ILE A CA 1
ATOM 925 C C . ILE A 1 112 ? -6.027 3.102 3.834 1.00 92.62 112 ILE A C 1
ATOM 927 O O . ILE A 1 112 ? -5.660 3.067 2.664 1.00 92.62 112 ILE A O 1
ATOM 931 N N . THR A 1 113 ? -6.063 4.239 4.536 1.00 93.75 113 THR A N 1
ATOM 932 C CA . THR A 1 113 ? -5.679 5.545 3.975 1.00 93.75 113 THR A CA 1
ATOM 933 C C . THR A 1 113 ? -4.215 5.575 3.528 1.00 93.75 113 THR A C 1
ATOM 935 O O . THR A 1 113 ? -3.901 6.120 2.472 1.00 93.75 113 THR A O 1
ATOM 938 N N . ILE A 1 114 ? -3.303 4.976 4.298 1.00 95.75 114 ILE A N 1
ATOM 939 C CA . ILE A 1 114 ? -1.887 4.907 3.919 1.00 95.75 114 ILE A CA 1
ATOM 940 C C . ILE A 1 114 ? -1.692 3.967 2.722 1.00 95.75 114 ILE A C 1
ATOM 942 O O . ILE A 1 114 ? -1.014 4.347 1.772 1.00 95.75 114 ILE A O 1
ATOM 946 N N . VAL A 1 115 ? -2.319 2.786 2.714 1.00 95.06 115 VAL A N 1
A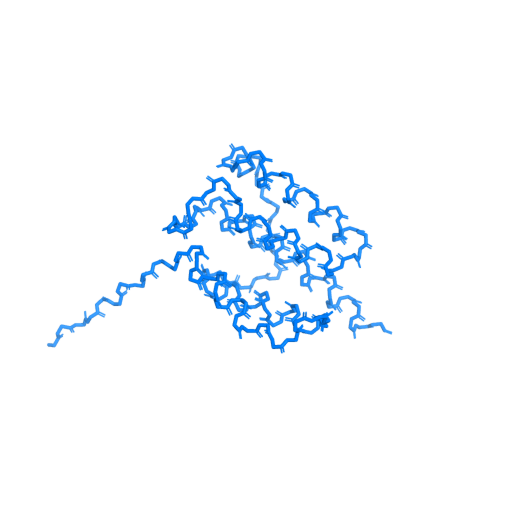TOM 947 C CA . VAL A 1 115 ? -2.254 1.836 1.588 1.00 95.06 115 VAL A CA 1
ATOM 948 C C . VAL A 1 115 ? -2.809 2.454 0.309 1.00 95.06 115 VAL A C 1
ATOM 950 O O . VAL A 1 115 ? -2.188 2.316 -0.744 1.00 95.06 115 VAL A O 1
ATOM 953 N N . GLU A 1 116 ? -3.935 3.166 0.388 1.00 94.31 116 GLU A N 1
ATOM 954 C CA . GLU A 1 116 ? -4.511 3.916 -0.731 1.00 94.31 116 GLU A CA 1
ATOM 955 C C . GLU A 1 116 ? -3.495 4.908 -1.310 1.00 94.31 116 GLU A C 1
ATOM 957 O O . GLU A 1 116 ? -3.217 4.890 -2.511 1.00 94.31 116 GLU A O 1
ATOM 962 N N . TYR A 1 117 ? -2.881 5.721 -0.447 1.00 95.62 117 TYR A N 1
ATOM 963 C CA . TYR A 1 117 ? -1.896 6.716 -0.856 1.00 95.62 117 TYR A CA 1
ATOM 964 C C . TYR A 1 117 ? -0.635 6.099 -1.471 1.00 95.62 117 TYR A C 1
ATOM 966 O O . TYR A 1 117 ? -0.202 6.522 -2.545 1.00 95.62 117 TYR A O 1
ATOM 974 N N . LEU A 1 118 ? -0.049 5.085 -0.830 1.00 95.94 118 LEU A N 1
ATOM 975 C CA . LEU A 1 118 ? 1.148 4.413 -1.341 1.00 95.94 118 LEU A CA 1
ATOM 976 C C . LEU A 1 118 ? 0.871 3.728 -2.686 1.00 95.94 118 LEU A C 1
ATOM 978 O O . LEU A 1 118 ? 1.655 3.882 -3.622 1.00 95.94 118 LEU A O 1
ATOM 982 N N . SER A 1 119 ? -0.274 3.051 -2.816 1.00 94.31 119 SER A N 1
ATOM 983 C CA . SER A 1 119 ? -0.695 2.418 -4.073 1.00 94.31 119 SER A CA 1
ATOM 984 C C . SER A 1 119 ? -0.856 3.450 -5.187 1.00 94.31 119 SER A C 1
ATOM 986 O O . SER A 1 119 ? -0.367 3.242 -6.296 1.00 94.31 119 SER A O 1
ATOM 988 N N . TYR A 1 120 ? -1.480 4.594 -4.893 1.00 93.25 120 TYR A N 1
ATOM 989 C CA . TYR A 1 120 ? -1.618 5.691 -5.848 1.00 93.25 120 TYR A CA 1
ATOM 990 C C . TYR A 1 120 ? -0.262 6.236 -6.320 1.00 93.25 120 TYR A C 1
ATOM 992 O O . TYR A 1 120 ? -0.065 6.421 -7.522 1.00 93.25 120 TYR A O 1
ATOM 1000 N N . LEU A 1 121 ? 0.695 6.451 -5.408 1.00 93.31 121 LEU A N 1
ATOM 1001 C CA . LEU A 1 121 ? 2.038 6.913 -5.778 1.00 93.31 121 LEU A CA 1
ATOM 1002 C C . LEU A 1 121 ? 2.746 5.940 -6.728 1.00 93.31 121 LEU A C 1
ATOM 1004 O O . LEU A 1 121 ? 3.383 6.377 -7.687 1.00 93.31 121 LEU A O 1
ATOM 1008 N N . ILE A 1 122 ? 2.628 4.633 -6.477 1.00 93.69 122 ILE A N 1
ATOM 1009 C CA . ILE A 1 122 ? 3.239 3.608 -7.328 1.00 93.69 122 ILE A CA 1
ATOM 1010 C C . ILE A 1 122 ? 2.556 3.586 -8.705 1.00 93.69 122 ILE A C 1
ATOM 1012 O O . ILE A 1 122 ? 3.245 3.695 -9.719 1.00 93.69 122 ILE A O 1
ATOM 1016 N N . LEU A 1 123 ? 1.216 3.546 -8.748 1.00 90.25 123 LEU A N 1
ATOM 1017 C CA . LEU A 1 123 ? 0.422 3.561 -9.988 1.00 90.25 123 LEU A CA 1
ATOM 1018 C C . LEU A 1 123 ? 0.702 4.793 -10.862 1.00 90.25 123 LEU A C 1
ATOM 1020 O O . LEU A 1 123 ? 0.671 4.723 -12.090 1.00 90.25 123 LEU A O 1
ATOM 1024 N N . LYS A 1 124 ? 0.956 5.949 -10.243 1.00 88.62 124 LYS A N 1
ATOM 1025 C CA . LYS A 1 124 ? 1.286 7.173 -10.977 1.00 88.62 124 LYS A CA 1
ATOM 1026 C C . LYS A 1 124 ? 2.611 7.042 -11.733 1.00 88.62 124 LYS A C 1
ATOM 1028 O O . LYS A 1 124 ? 2.704 7.483 -12.876 1.00 88.62 124 LYS A O 1
ATOM 1033 N N . ASN A 1 125 ? 3.618 6.428 -11.116 1.00 83.88 125 ASN A N 1
ATOM 1034 C CA . ASN A 1 125 ? 4.942 6.285 -11.719 1.00 83.88 125 ASN A CA 1
ATOM 1035 C C . ASN A 1 125 ? 5.006 5.186 -12.784 1.00 83.88 125 ASN A C 1
ATOM 1037 O O . ASN A 1 125 ? 5.723 5.352 -13.764 1.00 83.88 125 ASN A O 1
ATOM 1041 N N . THR A 1 126 ? 4.231 4.108 -12.649 1.00 78.44 126 THR A N 1
ATOM 1042 C CA . THR A 1 126 ? 4.140 3.074 -13.696 1.00 78.44 126 THR A CA 1
ATOM 1043 C C . THR A 1 126 ? 3.450 3.586 -14.960 1.00 78.44 126 THR A C 1
ATOM 1045 O O . THR A 1 126 ? 3.839 3.232 -16.073 1.00 78.44 126 THR A O 1
ATOM 1048 N N . ARG A 1 127 ? 2.444 4.461 -14.819 1.00 69.06 127 ARG A N 1
ATOM 1049 C CA . ARG A 1 127 ? 1.790 5.116 -15.965 1.00 69.06 127 ARG A CA 1
ATOM 1050 C C . ARG A 1 127 ? 2.718 6.109 -16.661 1.00 69.06 127 ARG A C 1
ATOM 1052 O O . ARG A 1 127 ? 2.816 6.076 -17.879 1.00 69.06 127 ARG A O 1
ATOM 1059 N N . ALA A 1 128 ? 3.461 6.915 -15.900 1.00 60.34 128 ALA A N 1
ATOM 1060 C CA . ALA A 1 128 ? 4.411 7.880 -16.458 1.00 60.34 128 ALA A CA 1
ATOM 1061 C C . ALA A 1 128 ? 5.532 7.229 -17.298 1.00 60.34 128 ALA A C 1
ATOM 1063 O O . ALA A 1 128 ? 6.047 7.863 -18.213 1.00 60.34 128 ALA A O 1
ATOM 1064 N N . LEU A 1 129 ? 5.892 5.975 -17.005 1.00 46.78 129 LEU A N 1
ATOM 1065 C CA . LEU A 1 129 ? 6.886 5.201 -17.759 1.00 46.78 129 LEU A CA 1
ATOM 1066 C C . LEU A 1 129 ? 6.302 4.477 -18.983 1.00 46.78 129 LEU A C 1
ATOM 1068 O O . LEU A 1 129 ? 7.048 4.149 -19.896 1.00 46.78 129 LEU A O 1
ATOM 1072 N N . SER A 1 130 ? 4.985 4.243 -19.019 1.00 43.22 130 SER A N 1
ATOM 1073 C CA . SER A 1 130 ? 4.300 3.597 -20.152 1.00 43.22 130 SER A CA 1
ATOM 1074 C C . SER A 1 130 ? 4.012 4.558 -21.316 1.00 43.22 130 SER A C 1
ATOM 1076 O O . SER A 1 130 ? 3.735 4.101 -22.423 1.00 43.22 130 SER A O 1
ATOM 1078 N N . ASP A 1 131 ? 4.076 5.868 -21.059 1.00 40.91 131 ASP A N 1
ATOM 1079 C CA . ASP A 1 131 ? 3.841 6.943 -22.034 1.00 40.91 131 ASP A CA 1
ATOM 1080 C C . ASP A 1 131 ? 5.149 7.514 -22.641 1.00 40.91 131 ASP A C 1
ATOM 1082 O O . ASP A 1 131 ? 5.104 8.508 -23.370 1.00 40.91 131 ASP A O 1
ATOM 1086 N N . CYS A 1 132 ? 6.311 6.915 -22.339 1.00 39.09 132 CYS A N 1
ATOM 1087 C CA . CYS A 1 132 ? 7.644 7.293 -22.840 1.00 39.09 132 CYS A CA 1
ATOM 1088 C C . CYS A 1 132 ? 8.214 6.219 -23.776 1.00 39.09 132 CYS A C 1
ATOM 1090 O O . CYS A 1 132 ? 8.887 6.607 -24.759 1.00 39.09 132 CYS A O 1
#